Protein AF-A0A967Z3C3-F1 (afdb_monomer)

Nearest PDB structures (foldseek):
  7o1f-assembly2_F  TM=2.149E-01  e=1.899E+00  Thermochaetoides thermophila DSM 1495
  7o1f-assembly1_A  TM=1.884E-01  e=1.899E+00  Thermochaetoides thermophila DSM 1495
  6cx2-assembly1_A  TM=2.299E-01  e=8.325E+00  Saccharomyces cerevisiae S288C
  7o1f-assembly2_D  TM=1.910E-01  e=4.979E+00  Thermochaetoides thermophila DSM 1495

Sequence (104 aa):
MSIQNLLELHPQEFVNYLKLRQIRRFFFVYDAKSGRVHPSDKHLQSIADFIQADQRDFLQHEGLFFQITREHDTLQGAFVHRTIRGQSAGGVRFWQYDTMEEYL

Mean predicted aligned error: 4.09 Å

Radius of gyration: 13.82 Å; Cα contacts (8 Å, |Δi|>4): 133; chains: 1; bounding box: 33×25×43 Å

Foldseek 3Di:
DDPDQQFQDFLLVNLVVCVVVVHFKKKWAQDPVVRFTDIPDPNCVNVRVVLSPDPDPNPRWRMKIWGQDDPPRDIDIDTGRDQPPHDDDDDDDDDGDSGNNRVD

Solvent-accessible surface area (backbone atoms only — not comparable to full-atom values): 6413 Å² total; per-residue (Å²): 131,80,87,69,65,66,45,70,30,34,54,63,58,46,45,51,59,30,53,79,68,73,49,49,65,49,38,39,34,4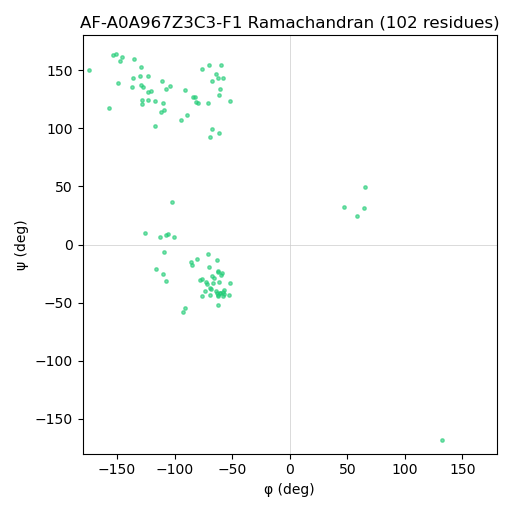6,38,82,87,80,73,42,49,42,46,72,46,82,92,43,43,73,58,26,53,49,54,62,67,39,80,85,77,53,78,69,37,52,29,3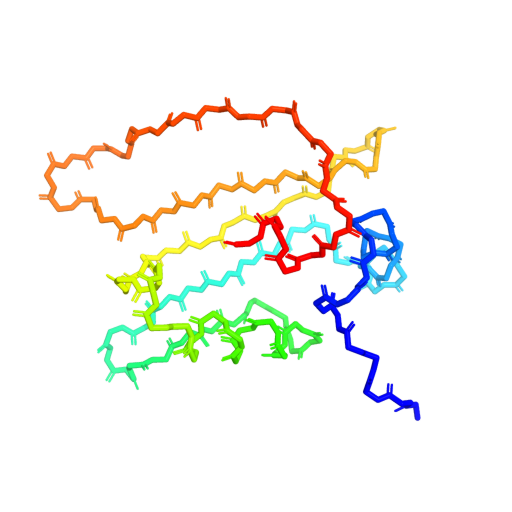7,40,38,36,51,46,93,87,71,67,40,82,43,77,48,80,39,53,76,54,94,89,47,82,84,82,80,89,86,83,91,82,88,52,77,23,37,56,78,69,106

Secondary structure (DSSP, 8-state):
-----TTSS-HHHHHHHHHHTT--EEEEEEETTTTEEEESSGGGHHHHHHHHH-SSS-S--SEEEEEE-SSS--EEEEEE---TTSS----------SSHHHH-

pLDDT: mean 91.57, std 10.29, range [38.69, 98.44]

Structure (mmCIF, N/CA/C/O backbone):
data_AF-A0A967Z3C3-F1
#
_entry.id   AF-A0A967Z3C3-F1
#
loop_
_atom_site.group_PDB
_atom_site.id
_atom_site.type_symbol
_atom_site.label_atom_id
_atom_site.label_alt_id
_atom_site.label_comp_id
_atom_site.label_asym_id
_atom_site.label_entity_id
_atom_site.label_seq_id
_atom_site.pdbx_PDB_ins_code
_atom_site.Cartn_x
_atom_site.Cartn_y
_atom_site.Cartn_z
_atom_site.occupancy
_atom_site.B_iso_or_equiv
_atom_site.auth_seq_id
_atom_site.auth_comp_id
_atom_site.auth_asym_id
_atom_site.auth_atom_id
_atom_site.pdbx_PDB_model_num
ATOM 1 N N . MET A 1 1 ? -12.141 -1.156 -20.100 1.00 38.69 1 MET A N 1
ATOM 2 C CA . MET A 1 1 ? -10.946 -1.675 -19.403 1.00 38.69 1 MET A CA 1
ATOM 3 C C . MET A 1 1 ? -11.458 -2.469 -18.225 1.00 38.69 1 MET A C 1
ATOM 5 O O . MET A 1 1 ? -12.212 -1.902 -17.444 1.00 38.69 1 MET A O 1
ATOM 9 N N . SER A 1 2 ? -11.197 -3.776 -18.189 1.00 40.19 2 SER A N 1
ATOM 10 C CA . SER A 1 2 ? -11.671 -4.638 -17.104 1.00 40.19 2 SER A CA 1
ATOM 11 C C . SER A 1 2 ? -11.144 -4.120 -15.769 1.00 40.19 2 SER A C 1
ATOM 13 O O . SER A 1 2 ? -10.022 -3.616 -15.697 1.00 40.19 2 SER A O 1
ATOM 15 N N . ILE A 1 3 ? -11.963 -4.228 -14.726 1.00 50.62 3 ILE A N 1
ATOM 16 C CA . ILE A 1 3 ? -11.516 -4.095 -13.341 1.00 50.62 3 ILE A CA 1
ATOM 17 C C . ILE A 1 3 ? -10.509 -5.229 -13.143 1.00 50.62 3 ILE A C 1
ATOM 19 O O . ILE A 1 3 ? -10.887 -6.386 -13.005 1.00 50.62 3 ILE A O 1
ATOM 23 N N . GLN A 1 4 ? -9.226 -4.921 -13.293 1.00 64.44 4 GLN A N 1
ATOM 24 C CA . GLN A 1 4 ? -8.154 -5.865 -13.030 1.00 64.44 4 GLN A CA 1
ATOM 25 C C . GLN A 1 4 ? -8.114 -6.029 -11.511 1.00 64.44 4 GLN A C 1
ATOM 27 O O . GLN A 1 4 ? -8.012 -5.025 -10.801 1.00 64.44 4 GLN A O 1
ATOM 32 N N . ASN A 1 5 ? -8.287 -7.254 -11.012 1.00 89.12 5 ASN A N 1
ATOM 33 C CA . ASN A 1 5 ? -8.248 -7.501 -9.578 1.00 89.12 5 ASN A CA 1
ATOM 34 C C . ASN A 1 5 ? -6.813 -7.269 -9.087 1.00 89.12 5 ASN A C 1
ATOM 36 O O . ASN A 1 5 ? -5.941 -8.108 -9.281 1.00 89.12 5 ASN A O 1
ATOM 40 N N . LEU A 1 6 ? -6.550 -6.092 -8.511 1.00 95.19 6 LEU A N 1
ATOM 41 C CA . LEU A 1 6 ? -5.203 -5.697 -8.084 1.00 95.19 6 LEU A CA 1
ATOM 42 C C . LEU A 1 6 ? -4.639 -6.612 -6.991 1.00 95.19 6 LEU A C 1
ATOM 44 O O . LEU A 1 6 ? -3.424 -6.681 -6.849 1.00 95.19 6 LEU A O 1
ATOM 48 N N . LEU A 1 7 ? -5.510 -7.292 -6.241 1.00 95.56 7 LEU A N 1
ATOM 49 C CA . LEU A 1 7 ? -5.146 -8.182 -5.139 1.00 95.56 7 LEU A CA 1
ATOM 50 C C . LEU A 1 7 ? -4.518 -9.489 -5.633 1.00 95.56 7 LEU A C 1
ATOM 52 O O . LEU A 1 7 ? -3.615 -10.007 -4.989 1.00 95.56 7 LEU A O 1
ATOM 56 N N . GLU A 1 8 ? -4.944 -9.975 -6.800 1.00 96.69 8 GLU A N 1
ATOM 57 C CA . GLU A 1 8 ? -4.446 -11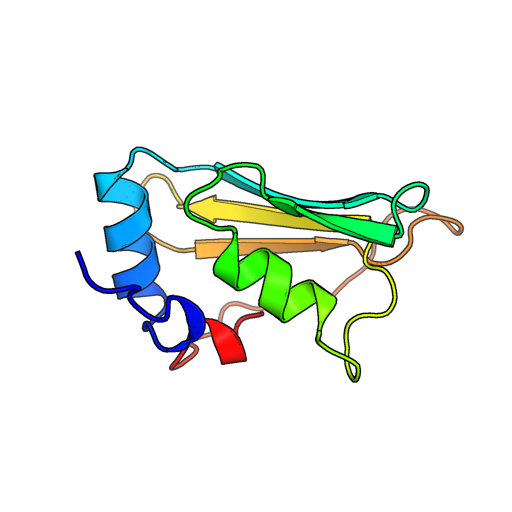.217 -7.410 1.00 96.69 8 GLU A CA 1
ATOM 58 C C . GLU A 1 8 ? -3.110 -11.031 -8.141 1.00 96.69 8 GLU A C 1
ATOM 60 O O . GLU A 1 8 ? -2.475 -12.010 -8.525 1.00 96.69 8 GLU A O 1
ATOM 65 N N . LEU A 1 9 ? -2.683 -9.785 -8.368 1.00 97.06 9 LEU A N 1
ATOM 66 C CA . LEU A 1 9 ? -1.428 -9.512 -9.060 1.00 97.06 9 LEU A CA 1
ATOM 67 C C . LEU A 1 9 ? -0.243 -9.954 -8.210 1.00 97.06 9 LEU A C 1
ATOM 69 O O . LEU A 1 9 ? -0.186 -9.663 -7.012 1.00 97.06 9 LEU A O 1
ATOM 73 N N . HIS A 1 10 ? 0.766 -10.530 -8.859 1.00 96.88 10 HIS A N 1
ATOM 74 C CA . HIS A 1 10 ? 2.068 -10.681 -8.223 1.00 96.88 10 HIS A CA 1
ATOM 75 C C . HIS A 1 10 ? 2.643 -9.280 -7.909 1.00 96.88 10 HIS A C 1
ATOM 77 O O . HIS A 1 10 ? 2.489 -8.363 -8.731 1.00 96.88 10 HIS A O 1
ATOM 83 N N . PRO A 1 11 ? 3.357 -9.061 -6.783 1.00 96.81 11 PRO A N 1
ATOM 84 C CA . PRO A 1 11 ? 3.849 -7.732 -6.397 1.00 96.81 11 PRO A CA 1
ATOM 85 C C . PRO A 1 11 ? 4.635 -6.997 -7.495 1.00 96.81 11 PRO A C 1
ATOM 87 O O . PRO A 1 11 ? 4.533 -5.778 -7.637 1.00 96.81 11 PRO A O 1
ATOM 90 N N . GLN A 1 12 ? 5.376 -7.729 -8.332 1.00 96.62 12 GLN A N 1
ATOM 91 C CA . GLN A 1 12 ? 6.103 -7.145 -9.464 1.00 96.62 12 GLN A CA 1
ATOM 92 C C . GLN A 1 12 ? 5.181 -6.634 -10.585 1.00 96.62 12 GLN A C 1
ATOM 94 O O . GLN A 1 12 ? 5.452 -5.599 -11.199 1.00 96.62 12 GLN A O 1
ATOM 99 N N . GLU A 1 13 ? 4.083 -7.336 -10.862 1.00 97.06 13 GLU A N 1
ATOM 100 C CA . GLU A 1 13 ? 3.080 -6.898 -11.838 1.00 97.06 13 GLU A CA 1
ATOM 101 C C . GLU A 1 13 ? 2.340 -5.665 -11.326 1.00 97.06 13 GLU A C 1
ATOM 103 O O . GLU A 1 13 ? 2.104 -4.718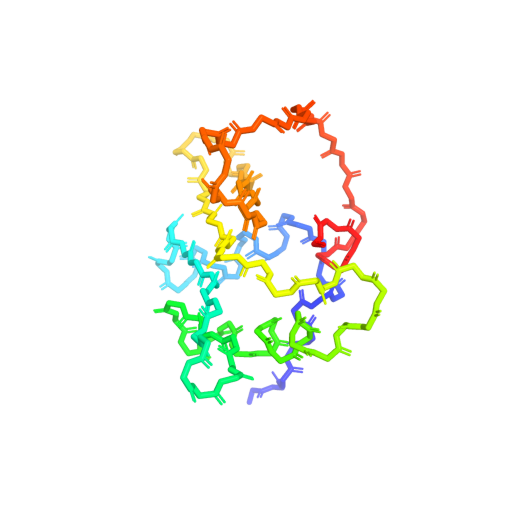 -12.080 1.00 97.06 13 GLU A O 1
ATOM 108 N N . PHE A 1 14 ? 2.062 -5.628 -10.022 1.00 97.31 14 PHE A N 1
ATOM 109 C CA . PHE A 1 14 ? 1.509 -4.454 -9.364 1.00 97.31 14 PHE A CA 1
ATOM 110 C C . PHE A 1 14 ? 2.465 -3.248 -9.432 1.00 97.31 14 PHE A C 1
ATOM 112 O O . PHE A 1 14 ? 2.043 -2.142 -9.773 1.00 97.31 14 PHE A O 1
ATOM 119 N N . VAL A 1 15 ? 3.772 -3.443 -9.225 1.00 97.44 15 VAL A N 1
ATOM 120 C CA . VAL A 1 15 ? 4.785 -2.390 -9.441 1.00 97.44 15 VAL A CA 1
ATOM 121 C C . VAL A 1 15 ? 4.750 -1.866 -10.879 1.00 97.44 15 VAL A C 1
ATOM 123 O O . VAL A 1 15 ? 4.744 -0.651 -11.090 1.00 97.44 15 VAL A O 1
ATOM 126 N N . ASN A 1 16 ? 4.662 -2.747 -11.878 1.00 96.50 16 ASN A N 1
ATOM 127 C CA . ASN A 1 16 ? 4.540 -2.335 -13.279 1.00 96.50 16 ASN A CA 1
ATOM 128 C C . ASN A 1 16 ? 3.251 -1.532 -13.523 1.00 96.50 16 ASN A C 1
ATOM 130 O O . ASN A 1 16 ? 3.287 -0.478 -14.166 1.00 96.50 16 ASN A O 1
ATOM 134 N N . TYR A 1 17 ? 2.128 -1.978 -12.954 1.00 96.06 17 TYR A N 1
ATOM 135 C CA . TYR A 1 17 ? 0.844 -1.277 -13.002 1.00 96.06 17 TYR A CA 1
ATOM 136 C C . TYR A 1 17 ? 0.933 0.153 -12.440 1.00 96.06 17 TYR A C 1
ATOM 138 O O . TYR A 1 17 ? 0.391 1.089 -13.045 1.00 96.06 17 TYR A O 1
ATOM 146 N N . LEU A 1 18 ? 1.634 0.332 -11.315 1.00 96.75 18 LEU A N 1
ATOM 147 C CA . LEU A 1 18 ? 1.856 1.628 -10.670 1.00 96.75 18 LEU A CA 1
ATOM 148 C C . LEU A 1 18 ? 2.782 2.534 -11.494 1.00 96.75 18 LEU A C 1
ATOM 150 O O . LEU A 1 18 ? 2.478 3.714 -11.688 1.00 96.75 18 LEU A O 1
ATOM 154 N N . LYS A 1 19 ? 3.881 1.988 -12.032 1.00 95.25 19 LYS A N 1
ATOM 155 C CA . LYS A 1 19 ? 4.845 2.730 -12.867 1.00 95.25 19 LYS A CA 1
ATOM 156 C C . LYS A 1 19 ? 4.197 3.301 -14.123 1.00 95.25 19 LYS A C 1
ATOM 158 O O . LYS A 1 19 ? 4.429 4.466 -14.439 1.00 95.25 19 LYS A O 1
ATOM 163 N N . LEU A 1 20 ? 3.334 2.529 -14.790 1.00 95.44 20 LEU A N 1
ATOM 164 C CA . LEU A 1 20 ? 2.564 2.997 -15.952 1.00 95.44 20 LEU A CA 1
ATOM 165 C C . LEU A 1 20 ? 1.668 4.205 -15.628 1.00 95.44 20 LEU A C 1
ATOM 167 O O . LEU A 1 20 ? 1.352 4.994 -16.514 1.00 95.44 20 LEU A O 1
ATOM 171 N N . ARG A 1 21 ? 1.286 4.368 -14.358 1.00 95.38 21 ARG A N 1
ATOM 172 C CA . ARG A 1 21 ? 0.480 5.486 -13.843 1.00 95.38 21 ARG A CA 1
ATOM 173 C C . ARG A 1 21 ? 1.310 6.561 -13.146 1.00 95.38 21 ARG A C 1
ATOM 175 O O . ARG A 1 21 ? 0.740 7.482 -12.576 1.00 95.38 21 ARG A O 1
ATOM 182 N N . GLN A 1 22 ? 2.639 6.451 -13.184 1.00 96.12 22 GLN A N 1
ATOM 183 C CA . GLN A 1 22 ? 3.573 7.358 -12.510 1.00 96.12 22 GLN A CA 1
ATOM 184 C C . GLN A 1 22 ? 3.369 7.438 -10.983 1.00 96.12 22 GLN A C 1
ATOM 186 O O . GLN A 1 22 ? 3.775 8.406 -10.339 1.00 96.12 22 GLN A O 1
ATOM 191 N N . ILE A 1 23 ? 2.792 6.394 -10.379 1.00 97.12 23 ILE A N 1
ATOM 192 C CA . ILE A 1 23 ? 2.604 6.296 -8.931 1.00 97.12 23 ILE A CA 1
ATOM 193 C C . ILE A 1 23 ? 3.845 5.632 -8.341 1.00 97.12 23 ILE A C 1
ATOM 195 O O . ILE A 1 23 ? 4.102 4.453 -8.563 1.00 97.12 23 ILE A O 1
ATOM 199 N N . ARG A 1 24 ? 4.631 6.391 -7.573 1.00 97.19 24 ARG A N 1
ATOM 200 C CA . ARG A 1 24 ? 5.821 5.863 -6.881 1.00 97.19 24 ARG A CA 1
ATOM 201 C C . ARG A 1 24 ? 5.632 5.728 -5.374 1.00 97.19 24 ARG A C 1
ATOM 203 O O . ARG A 1 24 ? 6.252 4.865 -4.761 1.00 97.19 24 ARG A O 1
ATOM 210 N N . ARG A 1 25 ? 4.829 6.605 -4.776 1.00 97.94 25 ARG A N 1
ATOM 211 C CA . ARG A 1 25 ? 4.482 6.599 -3.352 1.00 97.94 25 ARG A CA 1
ATOM 212 C C . ARG A 1 25 ? 2.973 6.669 -3.246 1.00 97.94 25 ARG A C 1
ATOM 214 O O . ARG A 1 25 ? 2.358 7.440 -3.977 1.00 97.94 25 ARG A O 1
ATOM 221 N N . PHE A 1 26 ? 2.410 5.882 -2.349 1.00 98.44 26 PHE A N 1
ATOM 222 C CA . PHE A 1 26 ? 0.980 5.866 -2.092 1.00 98.44 26 PHE A CA 1
ATOM 223 C C . PHE A 1 26 ? 0.722 5.466 -0.643 1.00 98.44 26 PHE A C 1
ATOM 225 O O . PHE A 1 26 ? 1.623 4.982 0.047 1.00 98.44 26 PHE A O 1
ATOM 232 N N . PHE A 1 27 ? -0.490 5.713 -0.169 1.00 98.38 27 PHE A N 1
ATOM 233 C CA . PHE A 1 27 ? -0.900 5.336 1.174 1.00 98.38 27 PHE A CA 1
ATOM 234 C C . PHE A 1 27 ? -2.370 4.938 1.221 1.00 98.38 27 PHE A C 1
ATOM 236 O O . PHE A 1 27 ? -3.151 5.320 0.349 1.00 98.38 27 PHE A O 1
ATOM 243 N N . PHE A 1 28 ? -2.726 4.229 2.286 1.00 97.62 28 PHE A N 1
ATOM 244 C CA . PHE A 1 28 ? -4.096 4.024 2.735 1.00 97.62 28 PHE A CA 1
ATOM 245 C C . PHE A 1 28 ? -4.189 4.509 4.176 1.00 97.62 28 PHE A C 1
ATOM 247 O O . PHE A 1 28 ? -3.400 4.079 5.013 1.00 97.62 28 PHE A O 1
ATOM 254 N N . VAL A 1 29 ? -5.105 5.426 4.469 1.00 96.56 29 VAL A N 1
ATOM 255 C CA . VAL A 1 29 ? -5.266 5.999 5.815 1.00 96.56 29 VAL A CA 1
ATOM 256 C C . VAL A 1 29 ? -6.690 5.777 6.284 1.00 96.56 29 VAL A C 1
ATOM 258 O O . VAL A 1 29 ? -7.635 6.068 5.551 1.00 96.56 29 VAL A O 1
ATOM 261 N N . TYR A 1 30 ? -6.846 5.276 7.506 1.00 95.62 30 TYR A N 1
ATOM 262 C CA . TYR A 1 30 ? -8.154 5.162 8.132 1.00 95.62 30 TYR A CA 1
ATOM 263 C C . TYR A 1 30 ? -8.589 6.515 8.700 1.00 95.62 30 TYR A C 1
ATOM 265 O O . TYR A 1 30 ? -7.919 7.101 9.550 1.00 95.62 30 TYR A O 1
ATOM 273 N N . ASP A 1 31 ? -9.736 7.011 8.248 1.00 94.38 31 ASP A N 1
ATOM 274 C CA . ASP A 1 31 ? -10.386 8.175 8.833 1.00 94.38 31 ASP A CA 1
ATOM 275 C C . ASP A 1 31 ? -11.428 7.725 9.859 1.00 94.38 31 ASP A C 1
ATOM 277 O O . ASP A 1 31 ? -12.519 7.271 9.513 1.00 94.38 31 ASP A O 1
ATOM 281 N N . ALA A 1 32 ? -11.109 7.914 11.139 1.00 90.56 32 ALA A N 1
ATOM 282 C CA . ALA A 1 32 ? -11.984 7.553 12.249 1.00 90.56 32 ALA A CA 1
ATOM 283 C C . ALA A 1 32 ? -13.323 8.314 12.261 1.00 90.56 32 ALA A C 1
ATOM 285 O O . ALA A 1 32 ? -14.281 7.829 12.858 1.00 90.56 32 ALA A O 1
ATOM 286 N N . LYS A 1 33 ? -13.417 9.490 11.619 1.00 92.75 33 LYS A N 1
ATOM 287 C CA . LYS A 1 33 ? -14.677 10.248 11.552 1.00 92.75 33 LYS A CA 1
ATOM 288 C C . LYS A 1 33 ? -15.643 9.640 10.546 1.00 92.75 33 LYS A C 1
ATOM 290 O O . LYS A 1 33 ? -16.831 9.538 10.837 1.00 92.75 33 LYS A O 1
ATOM 295 N N . SER A 1 34 ? -15.148 9.265 9.367 1.00 93.31 34 SER A N 1
ATOM 296 C CA . SER A 1 34 ? -15.965 8.611 8.338 1.00 93.31 34 SER A CA 1
ATOM 297 C C . SER A 1 34 ? -16.054 7.094 8.506 1.00 93.31 34 SER A C 1
ATOM 299 O O . SER A 1 34 ? -16.926 6.476 7.898 1.00 93.31 34 SER A O 1
ATOM 301 N N . GLY A 1 35 ? -15.182 6.500 9.324 1.00 91.75 35 GLY A N 1
ATOM 302 C CA . GLY A 1 35 ? -15.068 5.053 9.487 1.00 91.75 35 GLY A CA 1
ATOM 303 C C . GLY A 1 35 ? -14.608 4.361 8.205 1.00 91.75 35 GLY A C 1
ATOM 304 O O . GLY A 1 35 ? -15.064 3.255 7.926 1.00 91.75 35 GLY A O 1
ATOM 305 N N . ARG A 1 36 ? -13.784 5.038 7.389 1.00 94.44 36 ARG A N 1
ATOM 306 C CA . ARG A 1 36 ? -13.376 4.574 6.055 1.00 94.44 36 ARG A C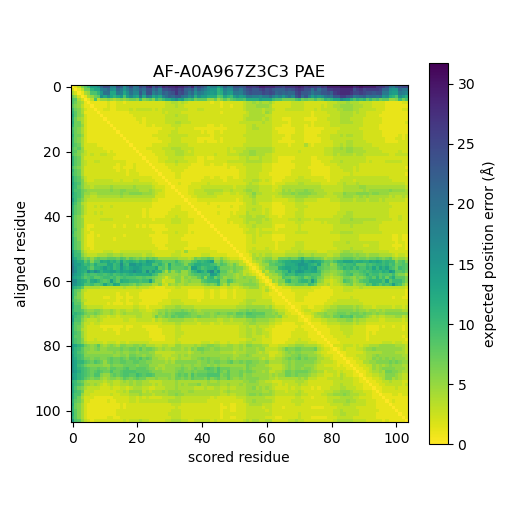A 1
ATOM 307 C C . ARG A 1 36 ? -11.871 4.630 5.843 1.00 94.44 36 ARG A C 1
ATOM 309 O O . ARG A 1 36 ? -11.214 5.569 6.288 1.00 94.44 36 ARG A O 1
ATOM 316 N N . VAL A 1 37 ? -11.349 3.666 5.093 1.00 95.75 37 VAL A N 1
ATOM 317 C CA . VAL A 1 37 ? -9.990 3.695 4.541 1.00 95.75 37 VAL A CA 1
ATOM 318 C C . VAL A 1 37 ? -9.968 4.517 3.251 1.00 95.75 37 VAL A C 1
ATOM 320 O O . VAL A 1 37 ? -10.733 4.260 2.322 1.00 95.75 37 VAL A O 1
ATOM 323 N N . HIS A 1 38 ? -9.067 5.497 3.182 1.00 97.19 38 HIS A N 1
ATOM 324 C CA . HIS A 1 38 ? -8.888 6.373 2.025 1.00 97.19 38 HIS A CA 1
ATOM 325 C C . HIS A 1 38 ? -7.561 6.080 1.326 1.00 97.19 38 HIS A C 1
ATOM 327 O O . HIS A 1 38 ? -6.510 6.205 1.965 1.00 97.19 38 HIS A O 1
ATOM 333 N N . PRO A 1 39 ? -7.571 5.728 0.030 1.00 97.75 39 PRO A N 1
ATOM 334 C CA . PRO A 1 39 ? -6.348 5.643 -0.750 1.00 97.75 39 PRO A CA 1
ATOM 335 C C . PRO A 1 39 ? -5.851 7.042 -1.135 1.00 97.75 39 PRO A C 1
ATOM 337 O O . PRO A 1 39 ? -6.635 7.962 -1.369 1.00 97.75 39 PRO A O 1
ATOM 340 N N . SER A 1 40 ? -4.539 7.198 -1.298 1.00 98.00 40 SER A N 1
ATOM 341 C CA . SER A 1 40 ? -3.948 8.429 -1.840 1.00 98.00 40 SER A CA 1
ATOM 342 C C . SER A 1 40 ? -4.231 8.645 -3.331 1.00 98.00 40 SER A C 1
ATOM 344 O O . SER A 1 40 ? -4.066 9.755 -3.829 1.00 98.00 40 SER A O 1
ATOM 346 N N . ASP A 1 41 ? -4.596 7.583 -4.059 1.00 96.88 41 ASP A N 1
ATOM 347 C CA . ASP A 1 41 ? -4.907 7.611 -5.489 1.00 96.88 41 ASP A CA 1
ATOM 348 C C . ASP A 1 41 ? -6.151 6.761 -5.795 1.00 96.88 41 ASP A C 1
ATOM 350 O O . ASP A 1 41 ? -6.278 5.626 -5.331 1.00 96.88 41 ASP A O 1
ATOM 354 N N . LYS A 1 42 ? -7.059 7.291 -6.624 1.00 95.62 42 LYS A N 1
ATOM 355 C CA . LYS A 1 42 ? -8.329 6.638 -6.993 1.00 95.62 42 LYS A CA 1
ATOM 356 C C . LYS A 1 42 ? -8.156 5.278 -7.677 1.00 95.62 42 LYS A C 1
ATOM 358 O O . LYS A 1 42 ? -9.054 4.446 -7.611 1.00 95.62 42 LYS A O 1
ATOM 363 N N . HIS A 1 43 ? -7.027 5.037 -8.345 1.00 94.94 43 HIS A N 1
ATOM 364 C CA . HIS A 1 43 ? -6.753 3.765 -9.017 1.00 94.94 43 HIS A CA 1
ATOM 365 C C . HIS A 1 43 ? -6.481 2.618 -8.039 1.00 94.94 43 HIS A C 1
ATOM 367 O O . HIS A 1 43 ? -6.371 1.477 -8.479 1.00 94.94 43 HIS A O 1
ATOM 373 N N . LEU A 1 44 ? -6.350 2.923 -6.745 1.00 96.19 44 LEU A N 1
ATOM 374 C CA . LEU A 1 44 ? -6.103 1.970 -5.666 1.00 96.19 44 LEU A CA 1
ATOM 375 C C . LEU A 1 44 ? -7.348 1.722 -4.807 1.00 96.19 44 LEU A C 1
ATOM 377 O O . LEU A 1 44 ? -7.250 1.077 -3.766 1.00 96.19 44 LEU A O 1
ATOM 381 N N . GLN A 1 45 ? -8.515 2.219 -5.228 1.00 95.69 45 GLN A N 1
ATOM 382 C CA . GLN A 1 45 ? -9.746 2.111 -4.446 1.00 95.69 45 GLN A CA 1
ATOM 383 C C . GLN A 1 45 ? -10.113 0.660 -4.114 1.00 95.69 45 GLN A C 1
ATOM 385 O O . GLN A 1 45 ? -10.479 0.392 -2.979 1.00 95.69 45 GLN A O 1
ATOM 390 N N . SER A 1 46 ? -9.923 -0.286 -5.037 1.00 94.50 46 SER A N 1
ATOM 391 C CA . SER A 1 46 ? -10.223 -1.701 -4.771 1.00 94.50 46 SER A CA 1
ATOM 392 C C . SER A 1 46 ? -9.385 -2.297 -3.635 1.00 94.50 46 SER A C 1
ATOM 394 O O . SER A 1 46 ? -9.876 -3.146 -2.900 1.00 94.50 46 SER A O 1
ATOM 396 N N . ILE A 1 47 ? -8.144 -1.833 -3.454 1.00 95.69 47 ILE A N 1
ATOM 397 C CA . ILE A 1 47 ? -7.295 -2.247 -2.330 1.00 95.69 47 ILE A CA 1
ATOM 398 C C . ILE A 1 47 ? -7.779 -1.593 -1.031 1.00 95.69 47 ILE A C 1
ATOM 400 O O . ILE A 1 47 ? -7.823 -2.249 0.005 1.00 95.69 47 ILE A O 1
ATOM 404 N N . ALA A 1 48 ? -8.185 -0.320 -1.074 1.00 95.44 48 ALA A N 1
ATOM 405 C CA . ALA A 1 48 ? -8.765 0.349 0.092 1.00 95.44 48 ALA A CA 1
ATOM 406 C C . ALA A 1 48 ? -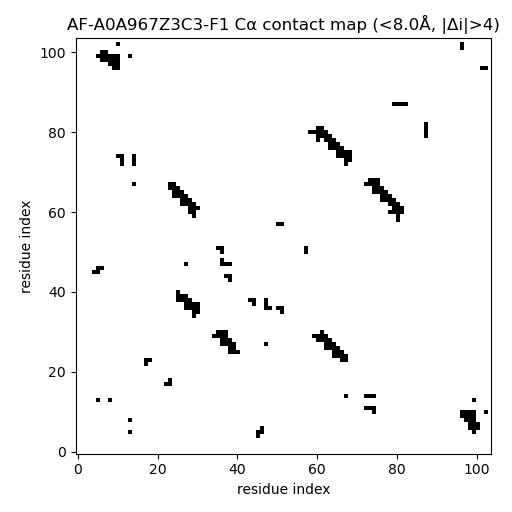10.052 -0.347 0.564 1.00 95.44 48 ALA A C 1
ATOM 408 O O . ALA A 1 48 ? -10.234 -0.552 1.762 1.00 95.44 48 ALA A O 1
ATOM 409 N N . ASP A 1 49 ? -10.907 -0.748 -0.380 1.00 94.00 49 ASP A N 1
ATOM 410 C CA . ASP A 1 49 ? -12.146 -1.476 -0.107 1.00 94.00 49 ASP A CA 1
ATOM 411 C C . ASP A 1 49 ? -11.857 -2.851 0.517 1.00 94.00 49 ASP A C 1
ATOM 413 O O . ASP A 1 49 ? -12.532 -3.246 1.465 1.00 94.00 49 ASP A O 1
ATOM 417 N N . PHE A 1 50 ? -10.817 -3.547 0.043 1.00 93.44 50 PHE A N 1
ATOM 418 C CA . PHE A 1 50 ? -10.340 -4.800 0.633 1.00 93.44 50 PHE A CA 1
ATOM 419 C C . PHE A 1 50 ? -9.852 -4.621 2.075 1.00 93.44 50 PHE A C 1
ATOM 421 O O . PHE A 1 50 ? -10.352 -5.303 2.966 1.00 93.44 50 PHE A O 1
ATOM 428 N N . ILE A 1 51 ? -8.955 -3.659 2.328 1.00 93.06 51 ILE A N 1
ATO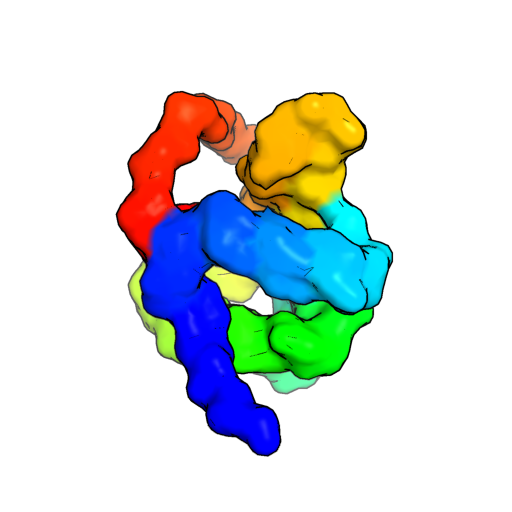M 429 C CA . ILE A 1 51 ? -8.445 -3.373 3.682 1.00 93.06 51 ILE A CA 1
ATOM 430 C C . ILE A 1 51 ? -9.603 -3.028 4.628 1.00 93.06 51 ILE A C 1
ATOM 432 O O . ILE A 1 51 ? -9.628 -3.461 5.773 1.00 93.06 51 ILE A O 1
ATOM 436 N N . GLN A 1 52 ? -10.580 -2.251 4.153 1.00 91.88 52 GLN A N 1
ATOM 437 C CA . GLN A 1 52 ? -11.752 -1.864 4.936 1.00 91.88 52 GLN A CA 1
ATOM 438 C C . GLN A 1 52 ? -12.678 -3.045 5.265 1.00 91.88 52 GLN A C 1
ATOM 440 O O . GLN A 1 52 ? -13.355 -3.015 6.298 1.00 91.88 52 GLN A O 1
ATOM 445 N N . ALA A 1 53 ? -12.771 -4.027 4.367 1.00 90.56 53 ALA A N 1
ATOM 446 C CA . ALA A 1 53 ? -13.631 -5.197 4.512 1.00 90.56 53 ALA A CA 1
ATOM 447 C C . ALA A 1 53 ? -12.985 -6.323 5.329 1.00 90.56 53 ALA A C 1
ATOM 449 O O . ALA A 1 53 ? -13.704 -7.212 5.794 1.00 90.56 53 ALA A O 1
ATOM 450 N N . ASP A 1 54 ? -11.664 -6.297 5.509 1.00 85.31 54 ASP A N 1
ATOM 451 C CA . ASP A 1 54 ? -10.972 -7.274 6.335 1.00 85.31 54 ASP A CA 1
ATOM 452 C C . ASP A 1 54 ? -11.469 -7.198 7.789 1.00 85.31 54 ASP A C 1
ATOM 454 O O . ASP A 1 54 ? -11.567 -6.137 8.398 1.00 85.31 54 ASP A O 1
ATOM 458 N N . GLN A 1 55 ? -11.847 -8.348 8.340 1.00 76.06 55 GLN A N 1
ATOM 459 C CA . GLN A 1 55 ? -12.319 -8.473 9.721 1.00 76.06 55 GLN A CA 1
ATOM 460 C C . GLN A 1 55 ? -11.317 -9.199 10.618 1.00 76.06 55 GLN A C 1
ATOM 462 O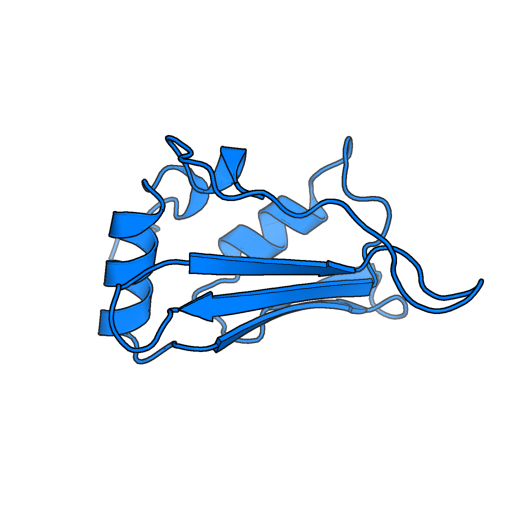 O . GLN A 1 55 ? -11.552 -9.311 11.822 1.00 76.06 55 GLN A O 1
ATOM 467 N N . ARG A 1 56 ? -10.233 -9.732 10.044 1.00 76.56 56 ARG A N 1
ATOM 468 C CA . ARG A 1 56 ? -9.234 -10.519 10.769 1.00 76.56 56 ARG A CA 1
ATOM 469 C C . ARG A 1 56 ? -8.126 -9.623 11.292 1.00 76.56 56 ARG A C 1
ATOM 471 O O . ARG A 1 56 ? -7.882 -9.617 12.497 1.00 76.56 56 ARG A O 1
ATOM 478 N N . ASP A 1 57 ? -7.508 -8.853 10.401 1.00 73.81 57 ASP A N 1
ATOM 479 C CA . ASP A 1 57 ? -6.291 -8.106 10.708 1.00 73.81 57 ASP A CA 1
ATOM 480 C C . ASP A 1 57 ? -6.543 -6.595 10.753 1.00 73.81 57 ASP A C 1
ATOM 482 O O . ASP A 1 57 ? -5.873 -5.868 11.495 1.00 73.81 57 ASP A O 1
ATOM 486 N N . PHE A 1 58 ? -7.568 -6.094 10.057 1.00 76.75 58 PHE A N 1
ATOM 487 C CA . PHE A 1 58 ? -7.946 -4.686 10.130 1.00 76.75 58 PHE A CA 1
ATOM 488 C C . PHE A 1 58 ? -8.544 -4.287 11.492 1.00 76.75 58 PHE A C 1
ATOM 490 O O . PHE A 1 58 ? -9.747 -4.314 11.747 1.00 76.75 58 PHE A O 1
ATOM 497 N N . LEU A 1 59 ? -7.669 -3.809 12.373 1.00 79.25 59 LEU A N 1
ATOM 498 C CA . LEU A 1 59 ? -8.006 -3.282 13.696 1.00 79.25 59 LEU A CA 1
ATOM 499 C C . LEU A 1 59 ? -8.008 -1.740 13.743 1.00 79.25 59 LEU A C 1
ATOM 501 O O . LEU A 1 59 ? -7.669 -1.137 14.761 1.00 79.25 59 LEU A O 1
ATOM 505 N N . GLN A 1 60 ? -8.452 -1.098 12.654 1.00 81.75 60 GLN A N 1
ATOM 506 C CA . GLN A 1 60 ? -8.418 0.363 12.465 1.00 81.75 60 GLN A CA 1
ATOM 507 C C . GLN A 1 60 ? -6.987 0.913 12.384 1.00 81.75 60 GLN A C 1
ATOM 509 O O . GLN A 1 60 ? -6.634 1.872 13.071 1.00 81.75 60 GLN A O 1
ATOM 514 N N . HIS A 1 61 ? -6.161 0.289 11.538 1.00 76.50 61 HIS A N 1
ATOM 515 C CA . HIS A 1 61 ? -4.802 0.751 11.266 1.00 76.50 61 HIS A CA 1
ATOM 516 C C . HIS A 1 61 ? -4.773 2.235 10.885 1.00 76.50 61 HIS A C 1
ATOM 518 O O . HIS A 1 61 ? -5.421 2.638 9.922 1.00 76.50 61 HIS A O 1
ATOM 524 N N . GLU A 1 62 ? -4.000 3.032 11.631 1.00 85.62 62 GLU A N 1
ATOM 525 C CA . GLU A 1 62 ? -3.809 4.468 11.389 1.00 85.62 62 GLU A CA 1
ATOM 526 C C . GLU A 1 62 ? -3.376 4.759 9.947 1.00 85.62 62 GLU A C 1
ATOM 528 O O . GLU A 1 62 ? -3.906 5.673 9.312 1.00 85.62 62 GLU A O 1
ATOM 533 N N . GLY A 1 63 ? -2.445 3.974 9.401 1.00 94.00 63 GLY A N 1
ATOM 534 C CA . GLY A 1 63 ? -2.059 4.127 8.005 1.00 94.00 63 GLY A CA 1
ATOM 535 C C . GLY A 1 63 ? -1.090 3.076 7.489 1.00 94.00 63 GLY A C 1
ATOM 536 O O . GLY A 1 63 ? -0.254 2.547 8.217 1.00 94.00 63 GLY A O 1
ATOM 537 N N . LEU A 1 64 ? -1.197 2.793 6.198 1.00 95.88 64 LEU A N 1
ATOM 538 C CA . LEU A 1 64 ? -0.300 1.924 5.455 1.00 95.88 64 LEU A CA 1
ATOM 539 C C . LEU A 1 64 ? 0.382 2.777 4.383 1.00 95.88 64 LEU A C 1
ATOM 541 O O . LEU A 1 64 ? -0.290 3.413 3.571 1.00 95.88 64 LEU A O 1
ATOM 545 N N . PHE A 1 65 ? 1.711 2.816 4.381 1.00 97.56 65 PHE A N 1
ATOM 546 C CA . PHE A 1 65 ? 2.506 3.688 3.517 1.00 97.56 65 PHE A CA 1
ATOM 547 C C . PHE A 1 65 ? 3.418 2.870 2.629 1.00 97.56 65 PHE A C 1
ATOM 549 O O . PHE A 1 65 ? 4.156 2.022 3.122 1.00 97.56 65 PHE A O 1
ATOM 556 N N . PHE A 1 66 ? 3.432 3.183 1.338 1.00 98.25 66 PHE A N 1
ATOM 557 C CA . PHE A 1 66 ? 4.159 2.399 0.355 1.00 98.25 66 PHE A CA 1
ATOM 558 C C . PHE A 1 66 ? 5.058 3.251 -0.526 1.00 98.25 66 PHE A C 1
ATOM 560 O O . PHE A 1 66 ? 4.800 4.432 -0.795 1.00 98.25 66 PHE A O 1
ATOM 567 N N . GLN A 1 67 ? 6.123 2.622 -1.012 1.00 97.81 67 GLN A N 1
ATOM 568 C CA . GLN A 1 67 ? 7.024 3.205 -1.988 1.00 97.81 67 GLN A CA 1
ATOM 569 C C . GLN A 1 67 ? 7.628 2.130 -2.894 1.00 97.81 67 GLN A C 1
ATOM 571 O O . GLN A 1 67 ? 8.086 1.096 -2.421 1.00 97.81 67 GLN A O 1
ATOM 576 N N . ILE A 1 68 ? 7.731 2.439 -4.186 1.00 97.69 68 ILE A N 1
ATOM 577 C CA . ILE A 1 68 ? 8.581 1.701 -5.126 1.00 97.69 68 ILE A CA 1
ATOM 578 C C . ILE A 1 68 ? 10.012 2.252 -5.026 1.00 97.69 68 ILE A C 1
ATOM 580 O O . ILE A 1 68 ? 10.238 3.475 -5.110 1.00 97.69 68 ILE A O 1
ATOM 584 N N . THR A 1 69 ? 10.990 1.368 -4.804 1.00 94.81 69 THR A N 1
ATOM 585 C CA . THR A 1 69 ? 12.412 1.742 -4.747 1.00 94.81 69 THR A CA 1
ATOM 586 C C . THR A 1 69 ? 12.870 2.377 -6.062 1.00 94.81 69 THR A C 1
ATOM 588 O O . THR A 1 69 ? 12.266 2.189 -7.112 1.00 94.81 69 THR A O 1
ATOM 591 N N . ARG A 1 70 ? 13.919 3.210 -6.007 1.00 88.38 70 ARG A N 1
ATOM 592 C CA . ARG A 1 70 ? 14.381 3.960 -7.191 1.00 88.38 70 ARG A CA 1
ATOM 593 C C . ARG A 1 70 ? 15.061 3.077 -8.235 1.00 88.38 70 ARG A C 1
ATOM 595 O O . ARG A 1 70 ? 14.963 3.380 -9.415 1.00 88.38 70 ARG A O 1
ATOM 602 N N . GLU A 1 71 ? 15.765 2.045 -7.783 1.00 92.38 71 GLU A N 1
ATOM 603 C CA . GLU A 1 71 ? 16.735 1.313 -8.608 1.00 92.38 71 GLU A CA 1
ATOM 604 C C . GLU A 1 71 ? 16.350 -0.149 -8.847 1.00 92.38 71 GLU A C 1
ATOM 606 O O . GLU A 1 71 ? 16.825 -0.751 -9.803 1.00 92.38 71 GLU A O 1
ATOM 611 N N . HIS A 1 72 ? 15.498 -0.730 -7.997 1.00 92.12 72 HIS A N 1
ATOM 612 C CA . HIS A 1 72 ? 15.286 -2.182 -7.962 1.00 92.12 72 HIS A CA 1
ATOM 613 C C . HIS A 1 72 ? 13.820 -2.599 -8.098 1.00 92.12 72 HIS A C 1
ATOM 615 O O . HIS A 1 72 ? 13.507 -3.757 -7.847 1.00 92.12 72 HIS A O 1
ATOM 621 N N . ASP A 1 73 ? 12.922 -1.664 -8.440 1.00 94.12 73 ASP A N 1
ATOM 622 C CA . ASP A 1 73 ? 11.483 -1.919 -8.619 1.00 94.12 73 ASP A CA 1
ATOM 623 C C . ASP A 1 73 ? 10.854 -2.740 -7.474 1.00 94.12 73 ASP A C 1
ATOM 625 O O . ASP A 1 73 ? 9.922 -3.515 -7.660 1.00 94.12 73 ASP A O 1
ATOM 629 N N . THR A 1 74 ? 11.370 -2.557 -6.258 1.00 95.44 74 THR A N 1
ATOM 630 C CA . THR A 1 74 ? 10.925 -3.275 -5.064 1.00 95.44 74 THR A CA 1
ATOM 631 C C . THR A 1 74 ? 9.816 -2.487 -4.390 1.00 95.44 74 THR A C 1
ATOM 633 O O . THR A 1 74 ? 9.968 -1.283 -4.158 1.00 95.44 74 THR A O 1
ATOM 636 N N . LEU A 1 75 ? 8.727 -3.162 -4.030 1.00 97.75 75 LEU A N 1
ATOM 637 C CA . LEU A 1 75 ? 7.669 -2.571 -3.222 1.00 97.75 75 LEU A CA 1
ATOM 638 C C . LEU A 1 75 ? 8.056 -2.606 -1.739 1.00 97.75 75 LEU A C 1
ATOM 640 O O . LEU A 1 75 ? 8.339 -3.661 -1.177 1.00 97.75 75 LEU A O 1
ATOM 644 N N . GLN A 1 76 ? 8.080 -1.438 -1.107 1.00 97.44 76 GLN A N 1
ATOM 645 C CA . GLN A 1 76 ? 8.282 -1.277 0.330 1.00 97.44 76 GLN A CA 1
ATOM 646 C C . GLN A 1 76 ? 6.986 -0.791 0.963 1.00 97.44 76 GLN A C 1
ATOM 648 O O . GLN A 1 76 ? 6.325 0.080 0.397 1.00 97.44 76 GLN A O 1
ATOM 653 N N . GLY A 1 77 ? 6.670 -1.315 2.144 1.00 96.50 77 GLY A N 1
ATOM 654 C CA . GLY A 1 77 ? 5.470 -0.979 2.901 1.00 96.50 77 GLY A CA 1
ATOM 655 C C . GLY A 1 77 ? 5.794 -0.774 4.373 1.00 96.50 77 GLY A C 1
ATOM 656 O O . GLY A 1 77 ? 6.645 -1.467 4.932 1.00 96.50 77 GLY A O 1
ATOM 657 N N . ALA A 1 78 ? 5.120 0.185 4.991 1.00 95.50 78 ALA A N 1
ATOM 658 C CA . ALA A 1 78 ? 5.154 0.454 6.418 1.00 95.50 78 ALA A CA 1
ATOM 659 C C . ALA A 1 78 ? 3.717 0.505 6.939 1.00 95.50 78 ALA A C 1
ATOM 661 O O . ALA A 1 78 ? 2.917 1.320 6.481 1.00 95.50 78 ALA A O 1
ATOM 662 N N . PHE A 1 79 ? 3.407 -0.368 7.894 1.00 93.81 79 PHE A N 1
ATOM 663 C CA . PHE A 1 79 ? 2.063 -0.581 8.417 1.00 93.81 79 PHE A CA 1
ATOM 664 C C . PHE A 1 79 ? 2.001 -0.019 9.838 1.00 93.81 79 PHE A C 1
ATOM 666 O O . PHE A 1 79 ? 2.717 -0.471 10.733 1.00 93.81 79 PHE A O 1
ATOM 673 N N . VAL A 1 80 ? 1.177 1.006 10.036 1.00 92.69 80 VAL A N 1
ATOM 674 C CA . VAL A 1 80 ? 1.021 1.723 11.303 1.00 92.69 80 VAL A CA 1
ATOM 675 C C . VAL A 1 80 ? -0.362 1.424 11.851 1.00 92.69 80 VAL A C 1
ATOM 677 O O . VAL A 1 80 ? -1.370 1.806 11.265 1.00 92.69 80 VAL A O 1
ATOM 680 N N . HIS A 1 81 ? -0.406 0.722 12.981 1.00 87.94 81 HIS A N 1
ATOM 681 C CA . HIS A 1 81 ? -1.666 0.315 13.590 1.00 87.94 81 HIS A CA 1
ATOM 682 C C . HIS A 1 81 ? -2.178 1.312 14.632 1.00 87.94 81 HIS A C 1
ATOM 684 O O . HIS A 1 81 ? -3.294 1.803 14.513 1.00 87.94 81 HIS A O 1
ATOM 690 N N . ARG A 1 82 ? -1.377 1.585 15.671 1.00 87.31 82 ARG A N 1
ATOM 691 C CA . ARG A 1 82 ? -1.796 2.373 16.835 1.00 87.31 82 ARG A CA 1
ATOM 692 C C . ARG A 1 82 ? -0.589 2.991 17.541 1.00 87.31 82 ARG A C 1
ATOM 694 O O . ARG A 1 82 ? 0.235 2.260 18.088 1.00 87.31 82 ARG A O 1
ATOM 701 N N . THR A 1 83 ? -0.516 4.318 17.589 1.00 90.00 83 THR A N 1
ATOM 702 C CA . THR A 1 83 ? 0.610 5.085 18.162 1.00 90.00 83 THR A CA 1
ATOM 703 C C . THR A 1 83 ? 0.285 5.767 19.496 1.00 90.00 83 THR A C 1
ATOM 705 O O . THR A 1 83 ? 1.105 6.485 20.064 1.00 90.00 83 THR A O 1
ATOM 708 N N . ILE A 1 84 ? -0.879 5.479 20.092 1.00 90.12 84 ILE A N 1
ATOM 709 C CA . ILE A 1 84 ? -1.344 6.126 21.338 1.00 90.12 84 ILE A CA 1
ATOM 710 C C . ILE A 1 84 ? -0.452 5.875 22.572 1.00 90.12 84 ILE A C 1
ATOM 712 O O . ILE A 1 84 ? -0.624 6.524 23.600 1.00 90.12 84 ILE A O 1
ATOM 716 N N . ARG A 1 85 ? 0.473 4.907 22.505 1.00 91.31 85 ARG A N 1
ATOM 717 C CA . ARG A 1 85 ? 1.402 4.546 23.596 1.00 91.31 85 ARG A CA 1
ATOM 718 C C . ARG A 1 85 ? 2.865 4.877 23.280 1.00 91.31 85 ARG A C 1
ATOM 720 O O . ARG A 1 85 ? 3.739 4.496 24.053 1.00 91.31 85 ARG A O 1
ATOM 727 N N . GLY A 1 86 ? 3.134 5.551 22.161 1.00 90.69 86 GLY A N 1
ATOM 728 C CA . GLY A 1 86 ? 4.482 5.876 21.701 1.00 90.69 86 GLY A CA 1
ATOM 729 C C . GLY A 1 86 ? 4.706 5.542 20.227 1.00 90.69 86 GLY A C 1
ATOM 730 O O . GLY A 1 86 ? 3.771 5.262 19.479 1.00 90.69 86 GLY A O 1
ATOM 731 N N . GLN A 1 87 ? 5.972 5.590 19.812 1.00 90.19 87 GLN A N 1
ATOM 732 C CA . GLN A 1 87 ? 6.373 5.322 18.431 1.00 90.19 87 GLN A CA 1
ATOM 733 C C . GLN A 1 87 ? 6.063 3.875 18.027 1.00 90.19 87 GLN A C 1
ATOM 735 O O . GLN A 1 87 ? 6.147 2.958 18.846 1.00 90.19 87 GLN A O 1
ATOM 740 N N . SER A 1 88 ? 5.727 3.669 16.752 1.00 87.56 88 SER A N 1
ATOM 741 C CA . SER A 1 88 ? 5.509 2.331 16.204 1.00 87.56 88 SER A CA 1
ATOM 742 C C . SER A 1 88 ? 6.776 1.484 16.312 1.00 87.56 88 SER A C 1
ATOM 744 O O . SER A 1 88 ? 7.859 1.921 15.929 1.00 87.56 88 SER A O 1
ATOM 746 N N . ALA A 1 89 ? 6.618 0.251 16.783 1.00 89.31 89 ALA A N 1
ATOM 747 C CA . ALA A 1 89 ? 7.662 -0.762 16.796 1.00 89.31 89 ALA A CA 1
ATOM 748 C C . ALA A 1 89 ? 7.103 -2.032 16.148 1.00 89.31 89 ALA A C 1
ATOM 750 O O . ALA A 1 89 ? 6.058 -2.532 16.564 1.00 89.31 89 ALA A O 1
ATOM 751 N N . GLY A 1 90 ? 7.776 -2.533 15.115 1.00 88.25 90 GLY A N 1
ATOM 752 C CA . GLY A 1 90 ? 7.327 -3.682 14.335 1.00 88.25 90 GLY A CA 1
ATOM 753 C C . GLY A 1 90 ? 8.499 -4.422 13.703 1.00 88.25 90 GLY A C 1
ATOM 754 O O . GLY A 1 90 ? 9.614 -3.904 13.634 1.00 88.25 90 GLY A O 1
ATOM 755 N N . GLY A 1 91 ? 8.246 -5.656 13.274 1.00 92.12 91 GLY A N 1
ATOM 756 C CA . GLY A 1 91 ? 9.239 -6.451 12.559 1.00 92.12 91 GLY A CA 1
ATOM 757 C C . GLY A 1 91 ? 9.510 -5.900 11.160 1.00 92.12 91 GLY A C 1
ATOM 758 O O . GLY A 1 91 ? 8.648 -5.279 10.543 1.00 92.12 91 GLY A O 1
ATOM 759 N N . VAL A 1 92 ? 10.705 -6.177 10.645 1.00 94.50 92 VAL A N 1
ATOM 760 C CA . VAL A 1 92 ? 11.070 -5.917 9.250 1.00 94.50 92 VAL A CA 1
ATOM 761 C C . VAL A 1 92 ? 11.144 -7.255 8.531 1.00 94.50 92 VAL A C 1
ATOM 763 O O . VAL A 1 92 ? 11.729 -8.206 9.048 1.00 94.50 92 VAL A O 1
ATOM 766 N N . ARG A 1 93 ? 10.551 -7.333 7.339 1.00 95.12 93 ARG A N 1
ATOM 767 C CA . ARG A 1 93 ? 10.619 -8.515 6.479 1.00 95.12 93 ARG A CA 1
ATOM 768 C C . ARG A 1 93 ? 11.091 -8.109 5.093 1.00 95.12 93 ARG A C 1
ATOM 770 O O . ARG A 1 93 ? 10.608 -7.126 4.539 1.00 95.12 93 ARG A O 1
ATOM 777 N N . PHE A 1 94 ? 12.008 -8.893 4.543 1.00 95.25 94 PHE A N 1
ATOM 778 C CA . PHE A 1 94 ? 12.331 -8.878 3.123 1.00 95.25 94 PHE A CA 1
ATOM 779 C C . PHE A 1 94 ? 11.978 -10.257 2.574 1.00 95.25 94 PHE A C 1
ATOM 781 O O . PHE A 1 94 ? 12.654 -11.236 2.880 1.00 95.25 94 PHE A O 1
ATOM 788 N N . TRP A 1 95 ? 10.838 -10.338 1.892 1.00 96.19 95 TRP A N 1
ATOM 789 C CA . TRP A 1 95 ? 10.170 -11.596 1.571 1.00 96.19 95 TRP A CA 1
ATOM 790 C C . TRP A 1 95 ? 9.449 -11.496 0.224 1.00 96.19 95 TRP A C 1
ATOM 792 O O . TRP A 1 95 ? 9.154 -10.390 -0.233 1.00 96.19 95 TRP A O 1
ATOM 802 N N . GLN A 1 96 ? 9.186 -12.644 -0.400 1.00 95.25 96 GLN A N 1
ATOM 803 C CA . GLN A 1 96 ? 8.416 -12.753 -1.639 1.00 95.25 96 GLN A CA 1
ATOM 804 C C . GLN A 1 96 ? 7.012 -13.269 -1.337 1.00 95.25 96 GLN A C 1
ATOM 806 O O . GLN A 1 96 ? 6.856 -14.204 -0.558 1.00 95.25 96 GLN A O 1
ATOM 811 N N . TYR A 1 97 ? 6.019 -12.658 -1.965 1.00 96.81 97 TYR A N 1
ATOM 812 C CA . TYR A 1 97 ? 4.614 -13.031 -1.843 1.00 96.81 97 TYR A CA 1
ATOM 813 C C . TYR A 1 97 ? 4.087 -13.331 -3.237 1.00 96.81 97 TYR A C 1
ATOM 815 O O . TYR A 1 97 ? 4.503 -12.664 -4.191 1.00 96.81 97 TYR A O 1
ATOM 823 N N . ASP A 1 98 ? 3.189 -14.304 -3.352 1.00 97.56 98 ASP A N 1
ATOM 824 C CA . ASP A 1 98 ? 2.657 -14.701 -4.655 1.00 97.56 98 ASP A CA 1
ATOM 825 C C . ASP A 1 98 ? 1.624 -13.684 -5.149 1.00 97.56 98 ASP A C 1
ATOM 827 O O . ASP A 1 98 ? 1.504 -13.450 -6.353 1.00 97.56 98 ASP A O 1
ATOM 831 N N . THR A 1 99 ? 0.932 -13.020 -4.219 1.00 97.38 99 THR A N 1
ATOM 832 C CA . THR A 1 99 ? -0.117 -12.041 -4.514 1.00 97.38 99 THR A CA 1
ATOM 833 C C . THR A 1 99 ? 0.002 -10.778 -3.661 1.00 97.38 99 THR A C 1
ATOM 835 O O . THR A 1 99 ? 0.630 -10.759 -2.599 1.00 97.38 99 THR A O 1
ATOM 838 N N . MET A 1 100 ? -0.621 -9.693 -4.123 1.00 96.56 100 MET A N 1
ATOM 839 C CA . MET A 1 100 ? -0.772 -8.471 -3.331 1.00 96.56 100 MET A CA 1
ATOM 840 C C . MET A 1 100 ? -1.661 -8.678 -2.103 1.00 96.56 100 MET A C 1
ATOM 842 O O . MET A 1 100 ? -1.448 -7.990 -1.111 1.00 96.56 100 MET A O 1
ATOM 846 N N . GLU A 1 101 ? -2.616 -9.609 -2.148 1.00 95.00 101 GLU A N 1
ATOM 847 C CA . GLU A 1 101 ? -3.413 -9.997 -0.978 1.00 95.00 101 GLU A CA 1
ATOM 848 C C . GLU A 1 101 ? -2.544 -10.600 0.130 1.00 95.00 101 GLU A C 1
ATOM 850 O O . GLU A 1 101 ? -2.682 -10.212 1.278 1.00 95.00 101 GLU A O 1
ATOM 855 N N . GLU A 1 102 ? -1.609 -11.496 -0.198 1.00 94.50 102 GLU A N 1
ATOM 856 C CA . GLU A 1 102 ? -0.704 -12.094 0.798 1.00 94.50 102 GLU A CA 1
ATOM 857 C C . GLU A 1 102 ? 0.288 -11.095 1.406 1.00 94.50 1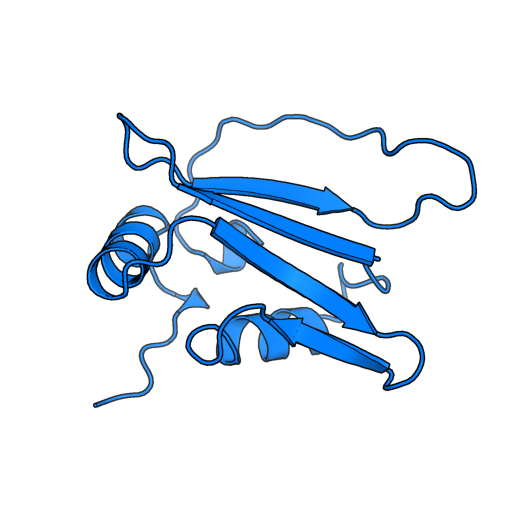02 GLU A C 1
ATOM 859 O O . GLU A 1 102 ? 0.797 -11.301 2.510 1.00 94.50 102 GLU A O 1
ATOM 864 N N . TYR A 1 103 ? 0.618 -10.043 0.657 1.00 94.94 103 TYR A N 1
ATOM 865 C CA . TYR A 1 103 ? 1.527 -8.996 1.104 1.00 94.94 103 TYR A CA 1
ATOM 866 C C . TYR A 1 103 ? 0.871 -7.999 2.077 1.00 94.94 103 TYR A C 1
ATOM 868 O O . TYR A 1 103 ? 1.584 -7.404 2.896 1.00 94.94 103 TYR A O 1
ATOM 876 N N . LEU A 1 104 ? -0.440 -7.774 1.943 1.00 91.88 104 LEU A N 1
ATOM 877 C CA . LEU A 1 104 ? -1.221 -6.776 2.684 1.00 91.88 104 LEU A CA 1
ATOM 878 C C . LEU A 1 104 ? -1.817 -7.349 3.970 1.00 91.88 104 LEU A C 1
ATOM 880 O O . LEU A 1 104 ? -1.771 -6.593 4.968 1.00 91.88 104 LEU A O 1
#